Protein AF-A0A7C5I5Y9-F1 (afdb_monomer_lite)

pLDDT: mean 75.28, std 15.96, range [39.53, 91.44]

Sequence (90 aa):
MAGESSDKVVTIIFVTIFIIAIGAYVYVSLPQQGGEEQEEEQPAAEYVLTVEYGNEVRKYTMDEIKSMTSISGYGGYIKKNNITVGPNLY

Foldseek 3Di:
DPCPVVVVVVVVVVVVVVVVVVVVVCVVVPDPPPDPDDDPPPVVPFDWDWDDDPPDIDIDGPVRVVPDDDDDDQDWDADPVRDIGDPPPD

Radius of gyration: 31.24 Å; chains: 1; bounding box: 57×30×87 Å

Structure (mmCIF, N/CA/C/O backbone):
data_AF-A0A7C5I5Y9-F1
#
_entry.id   AF-A0A7C5I5Y9-F1
#
loop_
_atom_site.group_PDB
_atom_site.id
_atom_site.type_symbol
_atom_site.label_atom_id
_atom_site.label_alt_id
_atom_site.label_comp_id
_atom_site.label_asym_id
_atom_site.label_entity_id
_atom_site.label_seq_id
_atom_site.pdbx_PDB_ins_code
_atom_site.Cartn_x
_atom_site.Cartn_y
_atom_site.Cartn_z
_atom_site.occupancy
_atom_site.B_iso_or_equiv
_atom_site.auth_seq_id
_atom_site.auth_comp_id
_atom_site.auth_asym_id
_atom_site.auth_atom_id
_atom_site.pdbx_PDB_model_num
ATOM 1 N N . MET A 1 1 ? 30.357 -10.139 -64.805 1.00 51.59 1 MET A N 1
ATOM 2 C CA . MET A 1 1 ? 29.995 -10.169 -63.373 1.00 51.59 1 MET A CA 1
ATOM 3 C C . MET A 1 1 ? 30.441 -8.845 -62.760 1.00 51.59 1 MET A C 1
ATOM 5 O O . MET A 1 1 ? 31.599 -8.715 -62.408 1.00 51.59 1 MET A O 1
ATOM 9 N N . ALA A 1 2 ? 29.579 -7.822 -62.781 1.00 48.97 2 ALA A N 1
ATOM 10 C CA . ALA A 1 2 ? 29.915 -6.450 -62.359 1.00 48.97 2 ALA A CA 1
ATOM 11 C C . ALA A 1 2 ? 28.822 -5.821 -61.466 1.00 48.97 2 ALA A C 1
ATOM 13 O O . ALA A 1 2 ? 28.716 -4.606 -61.387 1.00 48.97 2 ALA A O 1
ATOM 14 N N . GLY A 1 3 ? 27.988 -6.654 -60.832 1.00 54.62 3 GLY A N 1
ATOM 15 C CA . GLY A 1 3 ? 26.950 -6.225 -59.881 1.00 54.62 3 GLY A CA 1
ATOM 16 C C . GLY A 1 3 ? 27.174 -6.727 -58.451 1.00 54.62 3 GLY A C 1
ATOM 17 O O . GLY A 1 3 ? 26.571 -6.217 -57.518 1.00 54.62 3 GLY A O 1
ATOM 18 N N . GLU A 1 4 ? 28.087 -7.682 -58.253 1.00 57.88 4 GLU A N 1
ATOM 19 C CA . GLU A 1 4 ? 28.252 -8.387 -56.975 1.00 57.88 4 GLU A CA 1
ATOM 20 C C . GLU A 1 4 ? 28.809 -7.488 -55.856 1.00 57.88 4 GLU A C 1
ATOM 22 O O . GLU A 1 4 ? 28.512 -7.678 -54.677 1.00 57.88 4 GLU A O 1
ATOM 27 N N . SER A 1 5 ? 29.595 -6.469 -56.221 1.00 58.16 5 SER A N 1
ATOM 28 C CA . SER A 1 5 ? 30.099 -5.454 -55.294 1.00 58.16 5 SER A CA 1
ATOM 29 C C . SER A 1 5 ? 29.047 -4.395 -54.965 1.00 58.16 5 SER A C 1
ATOM 31 O O . SER A 1 5 ? 28.947 -3.991 -53.811 1.00 58.16 5 SER A O 1
ATOM 33 N N . SER A 1 6 ? 28.234 -3.977 -55.938 1.00 64.38 6 SER A N 1
ATOM 34 C CA . SER A 1 6 ? 27.172 -2.986 -55.734 1.00 64.38 6 SER A CA 1
ATOM 35 C C . SER A 1 6 ? 26.045 -3.524 -54.856 1.00 64.38 6 SER A C 1
ATOM 37 O O . SER A 1 6 ? 25.630 -2.826 -53.935 1.00 64.38 6 SER A O 1
ATOM 39 N N . ASP A 1 7 ? 25.615 -4.773 -55.052 1.00 73.38 7 ASP A N 1
ATOM 40 C CA . ASP A 1 7 ? 24.598 -5.401 -54.195 1.00 73.38 7 ASP A CA 1
ATOM 41 C C . ASP A 1 7 ? 25.083 -5.562 -52.753 1.00 73.38 7 ASP A C 1
ATOM 43 O O . ASP A 1 7 ? 24.347 -5.279 -51.803 1.00 73.38 7 ASP A O 1
ATOM 47 N N . LYS A 1 8 ? 26.356 -5.937 -52.563 1.00 73.88 8 LYS A N 1
ATOM 48 C CA . LYS A 1 8 ? 26.971 -5.960 -51.230 1.00 73.88 8 LYS A CA 1
ATOM 49 C C . LYS A 1 8 ? 26.983 -4.575 -50.593 1.00 73.88 8 LYS A C 1
ATOM 51 O O . LYS A 1 8 ? 26.630 -4.453 -49.424 1.00 73.88 8 LYS A O 1
ATOM 56 N N . VAL A 1 9 ? 27.340 -3.536 -51.346 1.00 82.62 9 VAL A N 1
ATOM 57 C CA . VAL A 1 9 ? 27.365 -2.153 -50.844 1.00 82.62 9 VAL A CA 1
ATOM 58 C C . VAL A 1 9 ? 25.964 -1.686 -50.441 1.00 82.62 9 VAL A C 1
ATOM 60 O O . VAL A 1 9 ? 25.794 -1.159 -49.343 1.00 82.62 9 VAL A O 1
ATOM 63 N N . VAL A 1 10 ? 24.948 -1.937 -51.267 1.00 82.19 10 VAL A N 1
ATOM 64 C CA . VAL A 1 10 ? 23.553 -1.575 -50.963 1.00 82.19 10 VAL A CA 1
ATOM 65 C C . VAL A 1 10 ? 23.042 -2.330 -49.734 1.00 82.19 10 VAL A C 1
ATOM 67 O O . VAL A 1 10 ? 22.434 -1.728 -48.850 1.00 82.19 10 VAL A O 1
ATOM 70 N N . THR A 1 11 ? 23.355 -3.622 -49.625 1.00 83.44 11 THR A N 1
ATOM 71 C CA . THR A 1 11 ? 22.964 -4.447 -48.472 1.00 83.44 11 THR A CA 1
ATOM 72 C C . THR A 1 11 ? 23.596 -3.934 -47.176 1.00 83.44 11 THR A C 1
ATOM 74 O O . THR A 1 11 ? 22.912 -3.808 -46.161 1.00 83.44 11 THR A O 1
ATOM 77 N N . ILE A 1 12 ? 24.883 -3.577 -47.205 1.00 86.38 12 ILE A N 1
ATOM 78 C CA . ILE A 1 12 ? 25.598 -3.031 -46.041 1.00 86.38 12 ILE A CA 1
ATOM 79 C C . ILE A 1 12 ? 24.977 -1.702 -45.592 1.00 86.38 12 ILE A C 1
ATOM 81 O O . ILE A 1 12 ? 24.757 -1.492 -44.397 1.00 86.38 12 ILE A O 1
ATOM 85 N N . ILE A 1 13 ? 24.654 -0.816 -46.536 1.00 89.50 13 ILE A N 1
ATOM 86 C CA . ILE A 1 13 ? 24.015 0.472 -46.237 1.00 89.50 13 ILE A CA 1
ATOM 87 C C . ILE A 1 13 ? 22.641 0.252 -45.595 1.00 89.50 13 ILE A C 1
ATOM 89 O O . ILE A 1 13 ? 22.335 0.866 -44.573 1.00 89.50 13 ILE A O 1
ATOM 93 N N . PHE A 1 14 ? 21.838 -0.660 -46.143 1.00 88.00 14 PHE A N 1
ATOM 94 C CA . PHE A 1 14 ? 20.501 -0.949 -45.628 1.00 88.00 14 PHE A CA 1
ATOM 95 C C . PHE A 1 14 ? 20.535 -1.485 -44.191 1.00 88.00 14 PHE A C 1
ATOM 97 O O . PHE A 1 14 ? 19.803 -0.998 -43.328 1.00 88.00 14 PHE A O 1
ATOM 104 N N . VAL A 1 15 ? 21.438 -2.427 -43.903 1.00 90.69 15 VAL A N 1
ATOM 105 C CA . VAL A 1 15 ? 21.630 -2.969 -42.547 1.00 90.69 15 VAL A CA 1
ATOM 106 C C . VAL A 1 15 ? 22.070 -1.875 -41.575 1.00 90.69 15 VAL A C 1
ATOM 108 O O . VAL A 1 15 ? 21.582 -1.817 -40.448 1.00 90.69 15 VAL A O 1
ATOM 111 N N . THR A 1 16 ? 22.940 -0.967 -42.016 1.00 91.44 16 THR A N 1
ATOM 112 C CA . THR A 1 16 ? 23.433 0.133 -41.177 1.00 91.44 16 THR A CA 1
ATOM 113 C C . THR A 1 16 ? 22.301 1.090 -40.795 1.00 91.44 16 THR A C 1
ATOM 115 O O . THR A 1 16 ? 22.157 1.438 -39.624 1.00 91.44 16 THR A O 1
ATOM 118 N N . ILE A 1 17 ? 21.445 1.463 -41.751 1.00 90.88 17 ILE A N 1
ATOM 119 C CA . ILE A 1 17 ? 20.267 2.308 -41.495 1.00 90.88 17 ILE A CA 1
ATOM 120 C C . ILE A 1 17 ? 19.290 1.604 -40.547 1.00 90.88 17 ILE A C 1
ATOM 122 O O . ILE A 1 17 ? 18.748 2.236 -39.643 1.00 90.88 17 ILE A O 1
ATOM 126 N N . PHE A 1 18 ? 19.097 0.294 -40.712 1.00 91.19 18 PHE A N 1
ATOM 127 C CA . PHE A 1 18 ? 18.208 -0.489 -39.856 1.00 91.19 18 PHE A CA 1
ATOM 128 C C . PHE A 1 18 ? 18.697 -0.540 -38.400 1.00 91.19 18 PHE A C 1
ATOM 130 O O . PHE A 1 18 ? 17.908 -0.342 -37.477 1.00 91.19 18 PHE A O 1
ATOM 137 N N . ILE A 1 19 ? 20.005 -0.717 -38.185 1.00 90.81 19 ILE A N 1
ATOM 138 C CA . ILE A 1 19 ? 20.615 -0.672 -36.847 1.00 90.81 19 ILE A CA 1
ATOM 139 C C . ILE A 1 19 ? 20.461 0.720 -36.226 1.00 90.81 19 ILE A C 1
ATOM 141 O O . ILE A 1 19 ? 20.122 0.817 -35.049 1.00 90.81 19 ILE A O 1
ATOM 145 N N . ILE A 1 20 ? 20.654 1.794 -37.000 1.00 89.81 20 ILE A N 1
ATOM 146 C CA . ILE A 1 20 ? 20.461 3.171 -36.516 1.00 89.81 20 ILE A CA 1
ATOM 147 C C . ILE A 1 20 ? 18.997 3.416 -36.136 1.00 89.81 20 ILE A C 1
ATOM 149 O O . ILE A 1 20 ? 18.734 4.014 -35.097 1.00 89.81 20 ILE A O 1
ATOM 153 N N . ALA A 1 21 ? 18.042 2.936 -36.934 1.00 88.38 21 ALA A N 1
ATOM 154 C CA . ALA A 1 21 ? 16.617 3.093 -36.656 1.00 88.38 21 ALA A CA 1
ATOM 155 C C . ALA A 1 21 ? 16.193 2.347 -35.382 1.00 88.38 21 ALA A C 1
ATOM 157 O O . ALA A 1 21 ? 15.509 2.924 -34.537 1.00 88.38 21 ALA A O 1
ATOM 158 N N . ILE A 1 22 ? 16.645 1.099 -35.208 1.00 87.50 22 ILE A N 1
ATOM 159 C CA . ILE A 1 22 ? 16.423 0.344 -33.967 1.00 87.50 22 ILE A CA 1
ATOM 160 C C . ILE A 1 22 ? 17.116 1.045 -32.802 1.00 87.50 22 ILE A C 1
ATOM 162 O O . ILE A 1 22 ? 16.498 1.221 -31.763 1.00 87.50 22 ILE A O 1
ATOM 166 N N . GLY A 1 23 ? 18.363 1.487 -32.970 1.00 83.06 23 GLY A N 1
ATOM 167 C CA . GLY A 1 23 ? 19.116 2.202 -31.942 1.00 83.06 23 GLY A CA 1
ATOM 168 C C . GLY A 1 23 ? 18.435 3.497 -31.506 1.00 83.06 23 GLY A C 1
ATOM 169 O O . GLY A 1 23 ? 18.354 3.755 -30.315 1.00 83.06 23 GLY A O 1
ATOM 170 N N . ALA A 1 24 ? 17.879 4.272 -32.438 1.00 82.88 24 ALA A N 1
ATOM 171 C CA . ALA A 1 24 ? 17.117 5.482 -32.140 1.00 82.88 24 ALA A CA 1
ATOM 172 C C . ALA A 1 24 ? 15.778 5.164 -31.465 1.00 82.88 24 ALA A C 1
ATOM 174 O O . ALA A 1 24 ? 15.425 5.803 -30.478 1.00 82.88 24 ALA A O 1
ATOM 175 N N . TYR A 1 25 ? 15.053 4.152 -31.952 1.00 81.88 25 TYR A N 1
ATOM 176 C CA . TYR A 1 25 ? 13.810 3.701 -31.327 1.00 81.88 25 TYR A CA 1
ATOM 177 C C . TYR A 1 25 ? 14.056 3.224 -29.898 1.00 81.88 25 TYR A C 1
ATOM 179 O O . TYR A 1 25 ? 13.348 3.630 -28.986 1.00 81.88 25 TYR A O 1
ATOM 187 N N . VAL A 1 26 ? 15.086 2.408 -29.698 1.00 81.50 26 VAL A N 1
ATOM 188 C CA . VAL A 1 26 ? 15.507 1.894 -28.398 1.00 81.50 26 VAL A CA 1
ATOM 189 C C . VAL A 1 26 ? 16.056 3.021 -27.528 1.00 81.50 26 VAL A C 1
ATOM 191 O O . VAL A 1 26 ? 15.733 3.043 -26.363 1.00 81.50 26 VAL A O 1
ATOM 1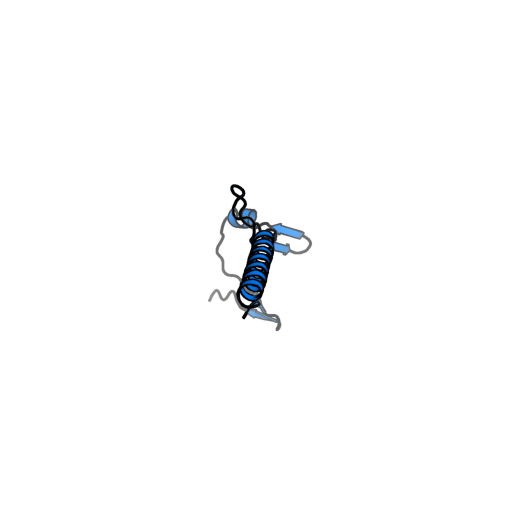94 N N . TYR A 1 27 ? 16.788 4.004 -28.047 1.00 76.69 27 TYR A N 1
ATOM 195 C CA . TYR A 1 27 ? 17.257 5.156 -27.264 1.00 76.69 27 TYR A CA 1
ATOM 196 C C . TYR A 1 27 ? 16.113 6.062 -26.788 1.00 76.69 27 TYR A C 1
ATOM 198 O O . TYR A 1 27 ? 16.141 6.543 -25.662 1.00 76.69 27 TYR A O 1
ATOM 206 N N . VAL A 1 28 ? 15.098 6.281 -27.629 1.00 75.19 28 VAL A N 1
ATOM 207 C CA . VAL A 1 28 ? 13.899 7.054 -27.264 1.00 75.19 28 VAL A CA 1
ATOM 208 C C . VAL A 1 28 ? 12.955 6.241 -26.370 1.00 75.19 28 VAL A C 1
ATOM 210 O O . VAL A 1 28 ? 12.276 6.813 -25.524 1.00 75.19 28 VAL A O 1
ATOM 213 N N . SER A 1 29 ? 12.898 4.920 -26.558 1.00 65.31 29 SER A N 1
ATOM 214 C CA . SER A 1 29 ? 11.994 4.022 -25.820 1.00 65.31 29 SER A CA 1
ATOM 215 C C . SER A 1 29 ? 12.626 3.399 -24.577 1.00 65.31 29 SER A C 1
ATOM 217 O O . SER A 1 29 ? 11.909 2.825 -23.761 1.00 65.31 29 SER A O 1
ATOM 219 N N . LEU A 1 30 ? 13.949 3.462 -24.428 1.00 63.72 30 LEU A N 1
ATOM 220 C CA . LEU A 1 30 ? 14.627 3.124 -23.187 1.00 63.72 30 LEU A CA 1
ATOM 221 C C . LEU A 1 30 ? 14.376 4.288 -22.232 1.00 63.72 3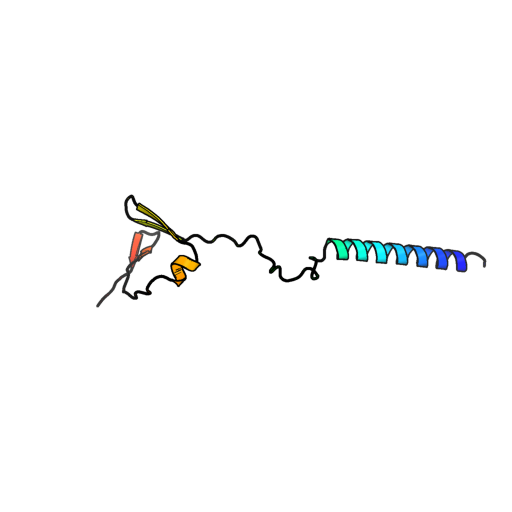0 LEU A C 1
ATOM 223 O O . LEU A 1 30 ? 14.774 5.414 -22.543 1.00 63.72 30 LEU A O 1
ATOM 227 N N . PRO A 1 31 ? 13.753 4.042 -21.072 1.00 53.62 31 PRO A N 1
ATOM 228 C CA . PRO A 1 31 ? 13.749 5.036 -20.013 1.00 53.62 31 PRO A CA 1
ATOM 229 C C . PRO A 1 31 ? 15.213 5.376 -19.713 1.00 53.62 31 PRO A C 1
ATOM 231 O O . PRO A 1 31 ? 16.057 4.483 -19.609 1.00 53.62 31 PRO A O 1
ATOM 234 N N . GLN A 1 32 ? 15.541 6.668 -19.684 1.00 57.72 32 GLN A N 1
ATOM 235 C CA . GLN A 1 32 ? 16.904 7.153 -19.478 1.00 57.72 32 GLN A CA 1
ATOM 236 C C . GLN A 1 32 ? 17.435 6.668 -18.119 1.00 57.72 32 GLN A C 1
ATOM 238 O O . GLN A 1 32 ? 17.272 7.338 -17.108 1.00 57.72 32 GLN A O 1
ATOM 243 N N . GLN A 1 33 ? 18.117 5.523 -18.084 1.00 54.91 33 GLN A N 1
ATOM 244 C CA . GLN A 1 33 ? 18.804 5.002 -16.893 1.00 54.91 33 GLN A CA 1
ATOM 245 C C . GLN A 1 33 ? 20.155 5.704 -16.666 1.00 54.91 33 GLN A C 1
ATOM 247 O O . GLN A 1 33 ? 21.184 5.062 -16.468 1.00 54.91 33 GLN A O 1
ATOM 252 N N . GLY A 1 34 ? 20.178 7.032 -16.767 1.00 44.25 34 GLY A N 1
ATOM 253 C CA . GLY A 1 34 ? 21.419 7.811 -16.755 1.00 44.25 34 GLY A CA 1
ATOM 254 C C . GLY A 1 34 ? 21.279 9.241 -16.250 1.00 44.25 34 GLY A C 1
ATOM 255 O O . GLY A 1 34 ? 22.137 10.062 -16.557 1.00 44.25 34 GLY A O 1
ATOM 256 N N . GLY A 1 35 ? 20.211 9.536 -15.510 1.00 39.53 35 GLY A N 1
ATOM 257 C CA . GLY A 1 35 ? 20.131 10.684 -14.617 1.00 39.53 35 GLY A CA 1
ATOM 258 C C . GLY A 1 35 ? 20.147 10.161 -13.187 1.00 39.53 35 GLY A C 1
ATOM 259 O O . GLY A 1 35 ? 19.409 9.239 -12.858 1.00 39.53 35 GLY A O 1
ATOM 260 N N . GLU A 1 36 ? 21.052 10.696 -12.389 1.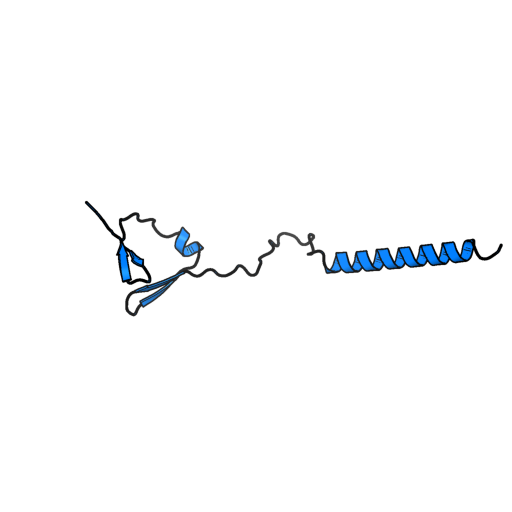00 42.44 36 GLU A N 1
ATOM 261 C CA . GLU A 1 36 ? 21.147 10.564 -10.938 1.00 42.44 36 GLU A CA 1
ATOM 262 C C . GLU A 1 36 ? 19.762 10.417 -10.276 1.00 42.44 36 GLU A C 1
ATOM 264 O O . GLU A 1 36 ? 18.882 11.238 -10.514 1.00 42.44 36 GLU A O 1
ATOM 269 N N . GLU A 1 37 ? 19.584 9.364 -9.470 1.00 42.91 37 GLU A N 1
ATOM 270 C CA . GLU A 1 37 ? 18.546 9.261 -8.430 1.00 42.91 37 GLU A CA 1
ATOM 271 C C . GLU A 1 37 ? 17.164 9.817 -8.801 1.00 42.91 37 GLU A C 1
ATOM 273 O O . GLU A 1 37 ? 16.652 10.728 -8.159 1.00 42.91 37 GLU A O 1
ATOM 278 N N . GLN A 1 38 ? 16.517 9.261 -9.817 1.00 40.22 38 GLN A N 1
ATOM 279 C CA . GLN A 1 38 ? 15.066 9.376 -9.910 1.00 40.22 38 GLN A CA 1
ATOM 280 C C . GLN A 1 38 ? 14.536 7.965 -10.026 1.00 40.22 38 GLN A C 1
ATOM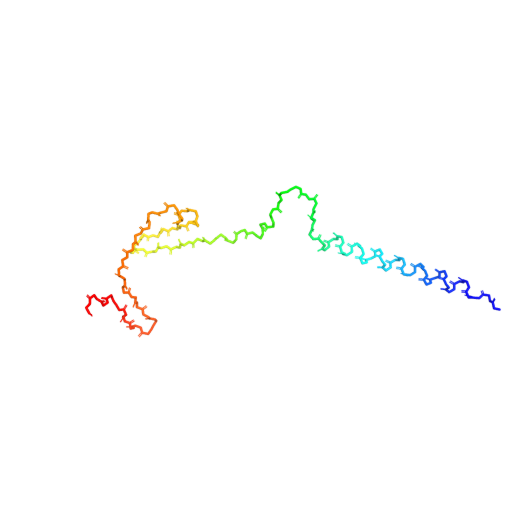 282 O O . GLN A 1 38 ? 14.500 7.367 -11.101 1.00 40.22 38 GLN A O 1
ATOM 287 N N . GLU A 1 39 ? 14.207 7.414 -8.854 1.00 40.78 39 GLU A N 1
ATOM 288 C CA . GLU A 1 39 ? 13.155 6.419 -8.730 1.00 40.78 39 GLU A CA 1
ATOM 289 C C . GLU A 1 39 ? 12.098 6.753 -9.782 1.00 40.78 39 GLU A C 1
ATOM 291 O O . GLU A 1 39 ? 11.650 7.897 -9.879 1.00 40.78 39 GLU A O 1
ATOM 296 N N . GLU A 1 40 ? 11.751 5.780 -10.621 1.00 40.69 40 GLU A N 1
ATOM 297 C CA . GLU A 1 40 ? 10.517 5.838 -11.383 1.00 40.69 40 GLU A CA 1
ATOM 298 C C . GLU A 1 40 ? 9.378 5.929 -10.355 1.00 40.69 40 GLU A C 1
ATOM 300 O O . GLU A 1 40 ? 8.733 4.934 -10.016 1.00 40.69 40 GLU A O 1
ATOM 305 N N . GLU A 1 41 ? 9.118 7.134 -9.849 1.00 43.91 41 GLU A N 1
ATOM 306 C CA . GLU A 1 41 ? 7.811 7.561 -9.406 1.00 43.91 41 GLU A CA 1
ATOM 307 C C . GLU A 1 41 ? 6.941 7.478 -10.666 1.00 43.91 41 GLU A C 1
ATOM 309 O O . GLU A 1 41 ? 6.616 8.465 -11.327 1.00 43.91 41 GLU A O 1
ATOM 314 N N . GLN A 1 42 ? 6.501 6.247 -10.980 1.00 44.06 42 GLN A N 1
ATOM 315 C CA . GLN A 1 42 ? 5.089 6.014 -11.283 1.00 44.06 42 GLN A CA 1
ATOM 316 C C . GLN A 1 42 ? 4.350 7.065 -10.468 1.00 44.06 42 GLN A C 1
ATOM 318 O O . GLN A 1 42 ? 4.611 7.044 -9.265 1.00 44.06 42 GLN A O 1
ATOM 323 N N . PRO A 1 43 ? 3.561 7.993 -11.053 1.00 47.00 43 PRO A N 1
ATOM 324 C CA . PRO A 1 43 ? 2.975 9.091 -10.289 1.00 47.00 43 PRO A CA 1
ATOM 325 C C . PRO A 1 43 ? 2.392 8.459 -9.043 1.00 47.00 43 PRO A C 1
ATOM 327 O O . PRO A 1 43 ? 1.484 7.637 -9.199 1.00 47.00 43 PRO A O 1
ATOM 330 N N . ALA A 1 44 ? 3.060 8.670 -7.897 1.00 55.38 44 ALA A N 1
ATOM 331 C CA . ALA A 1 44 ? 2.977 7.739 -6.782 1.00 55.38 44 ALA A CA 1
ATOM 332 C C . ALA A 1 44 ? 1.507 7.703 -6.448 1.00 55.38 44 ALA A C 1
ATOM 334 O O . ALA A 1 44 ? 0.966 8.737 -6.065 1.00 55.38 44 ALA A O 1
ATOM 335 N N . ALA A 1 45 ? 0.835 6.598 -6.796 1.00 58.06 45 ALA A N 1
ATOM 336 C CA . ALA A 1 45 ? -0.613 6.609 -6.819 1.00 58.06 45 ALA A CA 1
ATOM 337 C C . ALA A 1 45 ? -1.016 6.982 -5.400 1.00 58.06 45 ALA A C 1
ATOM 339 O O . ALA A 1 45 ? -0.654 6.281 -4.456 1.00 58.06 45 ALA A O 1
ATOM 340 N N . GLU A 1 46 ? -1.602 8.169 -5.243 1.00 70.38 46 GLU A N 1
ATOM 341 C CA . GLU A 1 46 ? -1.742 8.771 -3.9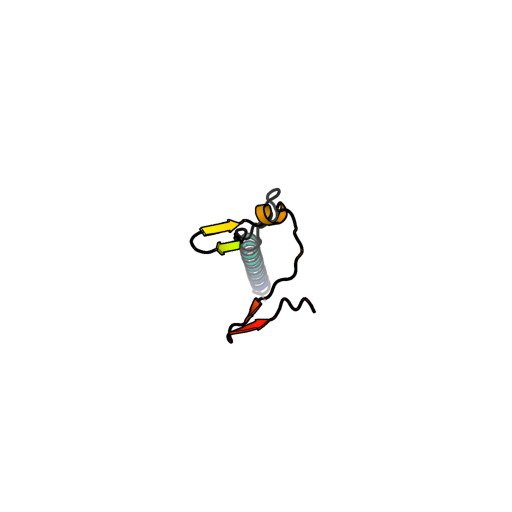28 1.00 70.38 46 GLU A CA 1
ATOM 342 C C . GLU A 1 46 ? -2.890 8.038 -3.240 1.00 70.38 46 GLU A C 1
ATOM 344 O O . GLU A 1 46 ? -4.069 8.372 -3.376 1.00 70.38 46 GLU A O 1
ATOM 349 N N . TYR A 1 47 ? -2.550 6.928 -2.588 1.00 74.31 47 TYR A N 1
ATOM 350 C CA . TYR A 1 47 ? -3.505 6.085 -1.896 1.00 74.31 47 TYR A CA 1
ATOM 351 C C . TYR A 1 47 ? -3.897 6.786 -0.597 1.00 74.31 47 TYR A C 1
ATOM 353 O O . TYR A 1 47 ? -3.187 6.721 0.406 1.00 74.31 47 TYR A O 1
ATOM 361 N N . VAL A 1 48 ? -5.049 7.454 -0.626 1.00 86.44 48 VAL A N 1
ATOM 362 C CA . VAL A 1 48 ? -5.668 8.067 0.551 1.00 86.44 48 VAL A CA 1
ATOM 363 C C . VAL A 1 48 ? -6.755 7.162 1.124 1.00 86.44 48 VAL A C 1
ATOM 365 O O . VAL A 1 48 ? -7.708 6.782 0.438 1.00 86.44 48 VAL A O 1
ATOM 368 N N . LEU A 1 49 ? -6.648 6.841 2.411 1.00 84.50 49 LEU A N 1
ATOM 369 C CA . LEU A 1 49 ? -7.718 6.180 3.149 1.00 84.50 49 LEU A CA 1
ATOM 370 C C . LEU A 1 49 ? -8.739 7.235 3.572 1.00 84.50 49 LEU A C 1
ATOM 372 O O . LEU A 1 49 ? -8.430 8.117 4.367 1.00 84.50 49 LEU A O 1
ATOM 376 N N . THR A 1 50 ? -9.964 7.141 3.060 1.00 89.38 50 THR A N 1
ATOM 377 C CA . THR A 1 50 ? -11.070 7.998 3.505 1.00 89.38 50 THR A CA 1
ATOM 378 C C . THR A 1 50 ? -11.905 7.250 4.536 1.00 89.38 50 THR A C 1
ATOM 380 O O . THR A 1 50 ? -12.436 6.179 4.243 1.00 89.38 50 THR A O 1
ATOM 383 N N . VAL A 1 51 ? -12.015 7.811 5.737 1.00 87.00 51 VAL A N 1
ATOM 384 C CA . VAL A 1 51 ? -12.851 7.305 6.827 1.00 87.00 51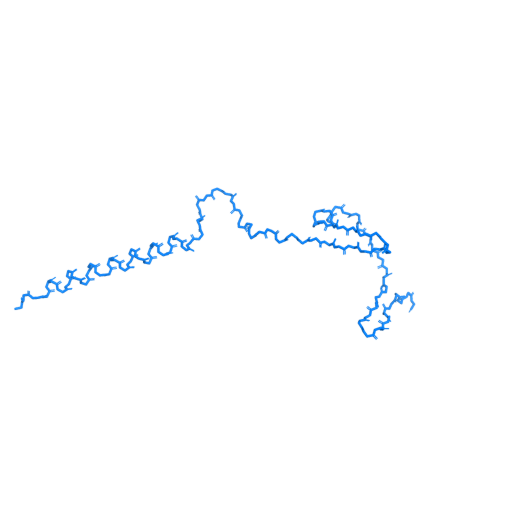 VAL A CA 1
ATOM 385 C C . VAL A 1 51 ? -13.990 8.289 7.048 1.00 87.00 51 VAL A C 1
ATOM 387 O O . VAL A 1 51 ? -13.763 9.482 7.247 1.00 87.00 51 VAL A O 1
ATOM 390 N N . GLU A 1 52 ? -15.214 7.778 7.025 1.00 90.12 52 GLU A N 1
ATOM 391 C CA . GLU A 1 52 ? -16.428 8.543 7.287 1.00 90.12 52 GLU A CA 1
ATOM 392 C C . GLU A 1 52 ? -17.083 8.032 8.571 1.00 90.12 52 GLU A C 1
ATOM 394 O O . GLU A 1 52 ? -17.312 6.830 8.734 1.00 90.12 52 GLU A O 1
ATOM 399 N N . TYR A 1 53 ? -17.362 8.948 9.494 1.00 85.38 53 TYR A N 1
ATOM 400 C CA . TYR A 1 53 ? -18.038 8.661 10.752 1.00 85.38 53 TYR A CA 1
ATOM 401 C C . TYR A 1 53 ? -19.116 9.716 11.016 1.00 85.38 53 TYR A C 1
ATOM 403 O O . TYR A 1 53 ? -18.834 10.848 11.414 1.00 85.38 53 TYR A O 1
ATOM 411 N N . GLY A 1 54 ? -20.376 9.343 10.782 1.00 87.62 54 GLY A N 1
ATOM 412 C CA . GLY A 1 54 ? -21.497 10.278 10.861 1.00 87.62 54 GLY A CA 1
ATOM 413 C C . GLY A 1 54 ? -21.356 11.385 9.815 1.00 87.62 54 GLY A C 1
ATOM 414 O O . GLY A 1 54 ? -21.392 11.100 8.627 1.00 87.62 54 GLY A O 1
ATOM 415 N N . ASN A 1 55 ? -21.178 12.631 10.264 1.00 89.44 55 ASN A N 1
ATOM 416 C CA . ASN A 1 55 ? -20.971 13.789 9.383 1.00 89.44 55 ASN A CA 1
ATOM 417 C C . ASN A 1 55 ? -19.491 14.176 9.222 1.00 89.44 55 ASN A C 1
ATOM 419 O O . ASN A 1 55 ? -19.187 15.164 8.553 1.00 89.44 55 ASN A O 1
ATOM 423 N N . GLU A 1 56 ? -18.570 13.454 9.860 1.00 89.75 56 GLU A N 1
ATOM 424 C CA . GLU A 1 56 ? -17.142 13.737 9.759 1.00 89.75 56 GLU A CA 1
ATOM 425 C C . GLU A 1 56 ? -16.492 12.842 8.708 1.00 89.75 56 GLU A C 1
ATOM 427 O O . GLU A 1 56 ? -16.556 11.616 8.788 1.00 89.75 56 GLU A O 1
ATOM 432 N N . VAL A 1 57 ? -15.820 13.468 7.743 1.00 90.69 57 VAL A N 1
ATOM 433 C CA . VAL A 1 57 ? -15.008 12.785 6.735 1.00 90.69 57 VAL A CA 1
ATOM 434 C C . VAL A 1 57 ? -13.554 13.158 6.973 1.00 90.69 57 VAL A C 1
ATOM 436 O O . VAL A 1 57 ? -13.186 14.332 6.890 1.00 90.69 57 VAL A O 1
ATOM 439 N N . ARG A 1 58 ? -12.715 12.162 7.252 1.00 89.31 58 ARG A N 1
ATOM 440 C CA . ARG A 1 58 ? -11.262 12.327 7.363 1.00 89.31 58 ARG A CA 1
ATOM 441 C C . ARG A 1 58 ? -10.555 11.521 6.289 1.00 89.31 58 ARG A C 1
ATOM 443 O O . ARG A 1 58 ? -10.960 10.410 5.959 1.00 89.31 58 ARG A O 1
ATOM 450 N N . LYS A 1 59 ? -9.488 12.096 5.746 1.00 90.19 59 LYS A N 1
ATOM 451 C CA . LYS A 1 59 ? -8.606 11.453 4.773 1.00 90.19 59 LYS A CA 1
ATOM 452 C C . LYS A 1 59 ? -7.240 11.285 5.416 1.00 90.19 59 LYS A C 1
ATOM 454 O O . LYS A 1 59 ? -6.796 12.205 6.093 1.00 90.19 59 LYS A O 1
ATOM 459 N N . TYR A 1 60 ? -6.623 10.133 5.200 1.00 87.50 60 TYR A N 1
ATOM 460 C CA . TYR A 1 60 ? -5.321 9.790 5.750 1.00 87.50 60 TYR A CA 1
ATOM 461 C C . TYR A 1 60 ? -4.386 9.323 4.641 1.00 87.50 60 TYR A C 1
ATOM 463 O O . TYR A 1 60 ? -4.774 8.483 3.820 1.00 87.50 60 TYR A O 1
ATOM 471 N N . THR A 1 61 ? -3.166 9.847 4.629 1.00 89.50 61 THR A N 1
ATOM 472 C CA . THR A 1 61 ? -2.091 9.358 3.757 1.00 89.50 61 THR A CA 1
ATOM 473 C C . THR A 1 61 ? -1.431 8.110 4.350 1.00 89.50 61 THR A C 1
ATOM 475 O O . THR A 1 61 ? -1.625 7.763 5.518 1.00 89.50 61 THR A O 1
ATOM 478 N N . MET A 1 62 ? -0.621 7.414 3.550 1.00 85.44 62 MET A N 1
ATOM 479 C CA . MET A 1 62 ? 0.111 6.229 4.009 1.00 85.44 62 MET A CA 1
ATOM 480 C C . MET A 1 62 ? 1.049 6.538 5.191 1.00 85.44 62 MET A C 1
ATOM 482 O O . MET A 1 62 ? 1.128 5.747 6.132 1.00 85.44 62 MET A O 1
ATOM 486 N N . ASP A 1 63 ? 1.741 7.678 5.172 1.00 86.56 63 ASP A N 1
ATOM 487 C CA . ASP A 1 63 ? 2.654 8.081 6.251 1.00 86.56 63 ASP A CA 1
ATOM 488 C C . ASP A 1 63 ? 1.910 8.412 7.550 1.00 86.56 63 ASP A C 1
ATOM 490 O O . ASP A 1 63 ? 2.354 8.055 8.648 1.00 86.56 63 ASP A O 1
ATOM 494 N N . GLU A 1 64 ? 0.726 9.015 7.440 1.00 85.31 64 GLU A N 1
ATOM 495 C CA . GLU A 1 64 ? -0.146 9.252 8.591 1.00 85.31 64 GLU A CA 1
ATOM 496 C C . GLU A 1 64 ? -0.632 7.933 9.200 1.00 85.31 64 GLU A C 1
ATOM 498 O O . GLU A 1 64 ? -0.578 7.764 10.414 1.00 85.31 64 GLU A O 1
ATOM 503 N N . ILE A 1 65 ? -1.031 6.955 8.380 1.00 85.94 65 ILE A N 1
ATOM 504 C CA . ILE A 1 65 ? -1.465 5.635 8.871 1.00 85.94 65 ILE A CA 1
ATOM 505 C C . ILE A 1 65 ? -0.318 4.911 9.586 1.00 85.94 65 ILE A C 1
ATOM 507 O O . ILE A 1 65 ? -0.523 4.329 10.652 1.00 85.94 65 ILE A O 1
ATOM 511 N N . LYS A 1 66 ? 0.899 4.950 9.031 1.00 86.50 66 LYS A N 1
ATOM 512 C CA . LYS A 1 66 ? 2.076 4.290 9.625 1.00 86.50 66 LYS A CA 1
ATOM 513 C C . LYS A 1 66 ? 2.502 4.901 10.960 1.00 86.50 66 LYS A C 1
ATOM 515 O O . LYS A 1 66 ? 3.068 4.194 11.790 1.00 86.50 66 LYS A O 1
ATOM 520 N N . SER A 1 67 ? 2.262 6.195 11.154 1.00 88.06 67 SER A N 1
ATOM 521 C CA . SER A 1 67 ? 2.614 6.910 12.387 1.00 88.06 67 SER A CA 1
ATOM 522 C C . SER A 1 67 ? 1.537 6.829 13.475 1.00 88.06 67 SER A C 1
ATOM 524 O O . SER A 1 67 ? 1.802 7.184 14.625 1.00 88.06 67 SER A O 1
ATOM 526 N N . MET A 1 68 ? 0.338 6.330 13.156 1.00 86.44 68 MET A N 1
ATOM 527 C CA . MET A 1 68 ? -0.724 6.150 14.142 1.00 86.44 68 MET A CA 1
ATOM 528 C C . MET A 1 68 ? -0.404 5.051 15.151 1.00 86.44 68 MET A C 1
ATOM 530 O O . MET A 1 68 ? 0.215 4.028 14.859 1.00 86.44 68 MET A O 1
ATOM 534 N N . THR A 1 69 ? -0.899 5.246 16.371 1.00 86.88 69 THR A N 1
ATOM 535 C CA . THR A 1 69 ? -0.860 4.215 17.404 1.00 86.88 69 THR A CA 1
ATOM 536 C C . THR A 1 69 ? -1.676 3.003 16.956 1.00 86.88 69 THR A C 1
ATOM 538 O O . THR A 1 69 ? -2.876 3.108 16.709 1.00 86.88 69 THR A O 1
ATOM 541 N N . SER A 1 70 ? -1.028 1.842 16.875 1.00 82.12 70 SER A N 1
ATOM 542 C CA . SER A 1 70 ? -1.705 0.581 16.578 1.00 82.12 70 SER A CA 1
ATOM 543 C C . SER A 1 70 ? -2.508 0.116 17.791 1.00 82.12 70 SER A C 1
ATOM 545 O O . SER A 1 70 ? -1.959 -0.058 18.881 1.00 82.12 70 SER A O 1
ATOM 547 N N . ILE A 1 71 ? -3.811 -0.083 17.600 1.00 80.12 71 ILE A N 1
ATOM 548 C CA . ILE A 1 71 ? -4.724 -0.621 18.609 1.00 80.12 71 ILE A CA 1
ATOM 549 C C . ILE A 1 71 ? -5.355 -1.881 18.022 1.00 80.12 71 ILE A C 1
ATOM 551 O O . ILE A 1 71 ? -5.947 -1.843 16.945 1.00 80.12 71 ILE A O 1
ATOM 555 N N . SER A 1 72 ? -5.237 -3.003 18.728 1.00 80.12 72 SER A N 1
ATOM 556 C CA . SER A 1 72 ? -5.911 -4.252 18.375 1.00 80.12 72 SER A CA 1
ATOM 557 C C . SER A 1 72 ? -7.211 -4.405 19.169 1.00 80.12 72 SER A C 1
ATOM 559 O O . SER A 1 72 ? -7.288 -4.064 20.348 1.00 80.12 72 SER A O 1
ATOM 561 N N . GLY A 1 73 ? -8.255 -4.918 18.517 1.00 78.50 73 GLY A N 1
ATOM 562 C CA . GLY A 1 73 ? -9.565 -5.133 19.129 1.00 78.50 73 GLY A CA 1
ATOM 563 C C . GLY A 1 73 ? -10.433 -6.083 18.310 1.00 78.50 73 GLY A C 1
ATOM 564 O O . GLY A 1 73 ? -10.115 -6.406 17.165 1.00 78.50 73 GLY A O 1
ATOM 565 N N . TYR A 1 74 ? -11.537 -6.540 18.900 1.00 80.94 74 TYR A N 1
ATOM 566 C CA . TYR A 1 74 ? -12.518 -7.376 18.212 1.00 80.94 74 TYR A CA 1
ATOM 567 C C . TYR A 1 74 ? -13.584 -6.493 17.566 1.00 80.94 74 TYR A C 1
ATOM 569 O O . TYR A 1 74 ? -14.296 -5.763 18.254 1.00 80.94 74 TYR A O 1
ATOM 577 N N . GLY A 1 75 ? -13.695 -6.571 16.242 1.00 78.06 75 GLY A N 1
ATOM 578 C CA . GLY A 1 75 ? -14.710 -5.870 15.462 1.00 78.06 75 GLY A CA 1
ATOM 579 C C . GLY A 1 75 ? -15.672 -6.845 14.792 1.00 78.06 75 GLY A C 1
ATOM 580 O O . GLY A 1 75 ? -15.278 -7.934 14.376 1.00 78.06 75 GLY A O 1
ATOM 581 N N . GLY A 1 76 ? -16.937 -6.447 14.690 1.00 83.62 76 GLY A N 1
ATOM 582 C CA . GLY A 1 76 ? -17.897 -7.075 13.786 1.00 83.62 76 GLY A CA 1
ATOM 583 C C . GLY A 1 76 ? -17.938 -6.342 12.450 1.00 83.62 76 GLY A C 1
ATOM 584 O O . GLY A 1 76 ? -17.618 -5.156 12.383 1.00 83.62 76 GLY A O 1
ATOM 585 N N . TYR A 1 77 ? -18.348 -7.023 11.385 1.00 82.19 77 TYR A N 1
ATOM 586 C CA . TYR A 1 77 ? -18.571 -6.405 10.077 1.00 82.19 77 TYR A CA 1
ATOM 587 C C . TYR A 1 77 ? -19.892 -6.874 9.472 1.00 82.19 77 TYR A C 1
ATOM 589 O O . TYR A 1 77 ? -20.342 -7.996 9.708 1.00 82.19 77 TYR A O 1
ATOM 597 N N . ILE A 1 78 ? -20.518 -6.015 8.672 1.00 83.44 78 ILE A N 1
ATOM 598 C CA . ILE A 1 78 ? -21.747 -6.338 7.947 1.00 83.44 78 ILE A CA 1
ATOM 599 C C . ILE A 1 78 ? -21.375 -6.622 6.495 1.00 83.44 78 ILE A C 1
ATOM 601 O O . ILE A 1 78 ? -20.722 -5.820 5.827 1.00 83.44 78 ILE A O 1
ATOM 605 N N . LYS A 1 79 ? -21.769 -7.791 5.997 1.00 85.94 79 LYS A N 1
ATOM 606 C CA . LYS A 1 79 ? -21.586 -8.171 4.592 1.00 85.94 79 LYS A CA 1
ATOM 607 C C . LYS A 1 79 ? -22.623 -7.470 3.708 1.00 85.94 79 LYS A C 1
ATOM 609 O O . LYS A 1 79 ? -23.701 -7.114 4.168 1.00 85.94 79 LYS A O 1
ATOM 614 N N . LYS A 1 80 ? -22.354 -7.362 2.400 1.00 86.50 80 LYS A N 1
ATOM 615 C CA . LYS A 1 80 ? -23.287 -6.772 1.408 1.00 86.50 80 LYS A CA 1
ATOM 616 C C . LYS A 1 80 ? -24.693 -7.384 1.407 1.00 86.50 80 LYS A C 1
ATOM 618 O O . LYS A 1 80 ? -25.644 -6.720 1.025 1.00 86.50 80 LYS A O 1
ATOM 623 N N . ASN A 1 81 ? -24.829 -8.641 1.819 1.00 89.94 81 ASN A N 1
ATOM 624 C CA . ASN A 1 81 ? -26.113 -9.329 1.970 1.00 89.94 81 ASN A CA 1
ATOM 625 C C . ASN A 1 81 ? -26.779 -9.084 3.336 1.00 89.94 81 ASN A C 1
ATOM 627 O O . ASN A 1 81 ? -27.647 -9.852 3.738 1.00 89.94 81 ASN A O 1
ATOM 631 N N . ASN A 1 82 ? -26.363 -8.038 4.050 1.00 83.75 82 ASN A N 1
ATOM 632 C CA . ASN A 1 82 ? -26.886 -7.624 5.347 1.00 83.75 82 ASN A CA 1
ATOM 633 C C . ASN A 1 82 ? -26.692 -8.647 6.479 1.00 83.75 82 ASN A C 1
ATOM 635 O O . ASN A 1 82 ? -27.396 -8.613 7.485 1.00 83.75 82 ASN A O 1
ATOM 639 N N . ILE A 1 83 ? -25.726 -9.560 6.330 1.00 85.12 83 ILE A N 1
ATOM 640 C CA . ILE A 1 83 ? -25.354 -10.497 7.391 1.00 85.12 83 ILE A CA 1
ATOM 641 C C . ILE A 1 83 ? -24.283 -9.852 8.267 1.00 85.12 83 ILE A C 1
ATOM 643 O O . ILE A 1 83 ? -23.165 -9.604 7.804 1.00 85.12 83 ILE A O 1
ATOM 647 N N . THR A 1 84 ? -24.616 -9.631 9.536 1.00 84.88 84 THR A N 1
ATOM 648 C CA . THR A 1 84 ? -23.666 -9.212 10.571 1.00 84.88 84 THR A CA 1
ATOM 649 C C . THR A 1 84 ? -22.812 -10.398 11.003 1.00 84.88 84 THR A C 1
ATOM 651 O O . THR A 1 84 ? -23.331 -11.457 11.353 1.00 84.88 84 THR A O 1
ATOM 654 N N . VAL A 1 85 ? -21.493 -10.227 10.980 1.00 84.00 85 VAL A N 1
ATOM 655 C CA . VAL A 1 85 ? -20.521 -11.220 11.437 1.00 84.00 85 VAL A CA 1
ATOM 656 C C . VAL A 1 85 ? -19.695 -10.619 12.565 1.00 84.00 85 VAL A C 1
ATOM 658 O O . VAL A 1 85 ? -18.937 -9.679 12.343 1.00 84.00 85 VAL A O 1
ATOM 661 N N . GLY A 1 86 ? -19.818 -11.200 13.758 1.00 80.94 86 GLY A N 1
ATOM 662 C CA . GLY A 1 86 ? -19.064 -10.809 14.949 1.00 80.94 86 GLY A CA 1
ATOM 663 C C . GLY A 1 86 ? -19.518 -9.488 15.600 1.00 80.94 86 GLY A C 1
ATOM 664 O O . GLY A 1 86 ? -20.524 -8.914 15.183 1.00 80.94 86 GLY A O 1
ATOM 665 N N . PRO A 1 87 ? -18.776 -8.998 16.614 1.00 67.06 87 PRO A N 1
ATOM 666 C CA . PRO A 1 87 ? -17.679 -9.694 17.283 1.00 67.06 87 PRO A CA 1
ATOM 667 C C . PRO A 1 87 ? -18.256 -10.768 18.215 1.00 67.06 87 PRO A C 1
ATOM 669 O O . PRO A 1 87 ? -18.976 -10.461 19.160 1.00 67.06 87 PRO A O 1
ATOM 672 N N . ASN A 1 88 ? -17.975 -12.042 17.932 1.00 67.94 88 ASN A N 1
ATOM 673 C CA . ASN A 1 88 ? -18.362 -13.120 18.839 1.00 67.94 88 ASN A CA 1
ATOM 674 C C . ASN A 1 88 ? -17.299 -13.180 19.934 1.00 67.94 88 ASN A C 1
ATOM 676 O O . ASN A 1 88 ? -16.191 -13.652 19.697 1.00 67.94 88 ASN A O 1
ATOM 680 N N . LEU A 1 89 ? -17.619 -12.609 21.094 1.00 64.69 89 LEU A N 1
ATOM 681 C CA . LEU A 1 89 ? -16.750 -12.608 22.273 1.00 64.69 89 LEU A CA 1
ATOM 682 C C . LEU A 1 89 ? -16.982 -13.832 23.180 1.00 64.69 89 LEU A C 1
ATOM 684 O O . LEU A 1 89 ? -16.417 -13.879 24.270 1.00 64.69 89 LEU A O 1
ATOM 688 N N . TYR A 1 90 ? -17.788 -14.801 22.729 1.00 60.84 90 TYR A N 1
ATOM 689 C CA . TYR A 1 90 ? -18.113 -16.050 23.420 1.00 60.84 90 TYR A CA 1
ATOM 690 C C . TYR A 1 90 ? -18.288 -17.199 22.425 1.00 60.84 90 TYR A C 1
ATOM 692 O O . TYR A 1 90 ? -18.912 -16.963 21.363 1.00 60.84 90 TYR A O 1
#

Secondary structure (DSSP, 8-state):
--SHHHHHHHHHHHHHHHHHHHHHHHHHHS--TTSTT-----------EEEEETTEEEEE-HHHHHHSPP------EE-TTS-EE-----